Protein 8GU7 (pdb70)

Sequence (132 aa):
GSEGKRLTDQLRWKIMSLKMRIEQLKQTISKLNEEMKEGKRLTDQLRWKIMSLKMRIEQLKQTISKLNEEMKKDEAAALRAELRDLELEEARLVQELEDVDRNNEAAALRAELRDLELEEARLVQELEDVDR

GO terms:
  GO:0006914 autophagy (P, IMP)
  GO:0001933 negative regulation of protein phosphorylation (P, IDA)
  GO:0001934 positive regulation of protein phosphorylation (P, IDA)
  GO:0005930 axoneme (C, IDA)
  GO:0042149 cellular response to glucose starvation (P, IDA)
  GO:0035032 phosphatidylinositol 3-kinase complex, class III (C, IDA)
  GO:0034045 phagophore assembly site membrane (C, EXP)
  GO:0005737 cytoplasm (C, EXP)
  GO:0005789 endoplasmic reticulum membrane (C, EXP)
  GO:0005515 protein binding (F, IPI)
  GO:0044233 mitochondria-associated endoplasmic reticulum membrane contact site (C, IDA)
  GO:0045335 phagocytic vesicle (C, IDA)
  GO:0045087 innate immune response (P, IMP)
  GO:0051607 defense response to virus (P, IMP)
  GO:0090207 regulation of triglyceride metabolic process (P, IMP)

B-factor: mean 67.0, std 26.9, range [33.89, 172.69]

Structure (mmCIF, N/CA/C/O backbone):
data_8GU7
#
_entry.id   8GU7
#
_cell.length_a   72.500
_cell.length_b   72.500
_cell.length_c   68.630
_cell.angle_alpha   90.000
_cell.angle_beta   90.000
_cell.angle_gamma   90.000
#
_symmetry.space_group_name_H-M   'P 43 21 2'
#
loop_
_entity.id
_entity.type
_entity.pdbx_description
1 polymer 'Beclin 1-associated autophagy-related key regulator'
2 polymer Beclin-2
3 water water
#
loop_
_atom_site.group_PDB
_atom_site.id
_atom_site.type_symbol
_atom_site.label_atom_id
_atom_site.label_alt_id
_atom_site.label_comp_id
_atom_site.label_asym_id
_atom_site.label_entity_id
_atom_site.label_seq_id
_atom_site.pdbx_PDB_ins_code
_atom_site.Cartn_x
_atom_site.Cartn_y
_atom_site.Cartn_z
_atom_site.occupancy
_atom_site.B_iso_or_equiv
_atom_site.auth_seq_id
_atom_site.auth_comp_id
_atom_site.auth_asym_id
_atom_site.auth_atom_id
_atom_site.pdbx_PDB_model_num
ATOM 1 N N . GLY A 1 5 ? 62.972 36.478 -5.151 1.00 72.22 3 GLY A N 1
ATOM 2 C CA . GLY A 1 5 ? 62.912 34.987 -4.989 1.00 70.82 3 GLY A CA 1
ATOM 3 C C . GLY A 1 5 ? 61.499 34.389 -4.830 1.00 73.88 3 GLY A C 1
ATOM 4 O O . GLY A 1 5 ? 60.645 34.545 -5.699 1.00 80.70 3 GLY A O 1
ATOM 5 N N . SER A 1 6 ? 61.270 33.702 -3.727 1.00 65.53 4 SER A N 1
ATOM 6 C CA . SER A 1 6 ? 60.012 32.995 -3.446 1.00 75.43 4 SER A CA 1
ATOM 7 C C . SER A 1 6 ? 58.854 33.897 -3.012 1.00 81.36 4 SER A C 1
ATOM 8 O O . SER A 1 6 ? 59.060 35.069 -2.579 1.00 71.02 4 SER A O 1
ATOM 11 N N . GLU A 1 7 ? 57.653 33.297 -3.080 1.00 72.94 5 GLU A N 1
ATOM 12 C CA . GLU A 1 7 ? 56.385 33.951 -2.692 1.00 83.33 5 GLU A CA 1
ATOM 13 C C . GLU A 1 7 ? 56.450 34.640 -1.304 1.00 73.12 5 GLU A C 1
ATOM 14 O O . GLU A 1 7 ? 56.046 35.789 -1.163 1.00 64.14 5 GLU A O 1
ATOM 20 N N . GLY A 1 8 ? 57.006 33.933 -0.324 1.00 69.66 6 GLY A N 1
ATOM 21 C CA . GLY A 1 8 ? 57.072 34.396 1.052 1.00 62.64 6 GLY A CA 1
ATOM 22 C C . GLY A 1 8 ? 58.057 35.519 1.296 1.00 64.33 6 GLY A C 1
ATOM 23 O O . GLY A 1 8 ? 57.782 36.466 2.043 1.00 54.16 6 GLY A O 1
ATOM 24 N N . LYS A 1 9 ? 59.217 35.402 0.670 1.00 64.17 7 LYS A N 1
ATOM 25 C CA . LYS A 1 9 ? 60.212 36.441 0.702 1.00 62.34 7 LYS A CA 1
ATOM 26 C C . LYS A 1 9 ? 59.763 37.700 -0.047 1.00 52.90 7 LYS A C 1
ATOM 27 O O . LYS A 1 9 ? 60.003 38.811 0.403 1.00 63.45 7 LYS A O 1
ATOM 33 N N . ARG A 1 10 ? 59.118 37.530 -1.169 1.00 59.05 8 ARG A N 1
ATOM 34 C CA . ARG A 1 10 ? 58.540 38.669 -1.876 1.00 66.89 8 ARG A CA 1
ATOM 35 C C . ARG A 1 10 ? 57.515 39.402 -0.989 1.00 58.31 8 ARG A C 1
ATOM 36 O O . ARG A 1 10 ? 57.447 40.603 -1.052 1.00 60.97 8 ARG A O 1
ATOM 44 N N . LEU A 1 11 ? 56.792 38.696 -0.132 1.00 60.93 9 LEU A N 1
ATOM 45 C CA . LEU A 1 11 ? 55.823 39.319 0.756 1.00 69.18 9 LEU A CA 1
ATOM 46 C C . LEU A 1 11 ? 56.564 40.113 1.827 1.00 73.45 9 LEU A C 1
ATOM 47 O O . LEU A 1 11 ? 56.292 41.293 2.005 1.00 63.77 9 LEU A O 1
ATOM 52 N N . THR A 1 12 ? 57.543 39.489 2.472 1.00 64.77 10 THR A N 1
ATOM 53 C CA . THR A 1 12 ? 58.321 40.139 3.511 1.00 63.28 10 THR A CA 1
ATOM 54 C C . THR A 1 12 ? 59.005 41.373 3.037 1.00 56.96 10 THR A C 1
ATOM 55 O O . THR A 1 12 ? 58.964 42.387 3.740 1.00 58.72 10 THR A O 1
ATOM 59 N N . ASP A 1 13 ? 59.650 41.253 1.881 1.00 46.97 11 ASP A N 1
ATOM 60 C CA . ASP A 1 13 ? 60.267 42.403 1.235 1.00 57.60 11 ASP A CA 1
ATOM 61 C C . ASP A 1 13 ? 59.321 43.559 0.941 1.00 50.57 11 ASP A C 1
ATOM 62 O O . ASP A 1 13 ? 59.651 44.705 1.179 1.00 64.49 11 ASP A O 1
ATOM 67 N N . GLN A 1 14 ? 58.157 43.252 0.431 1.00 52.94 12 GLN A N 1
ATOM 68 C CA . GLN A 1 14 ? 57.181 44.278 0.134 1.00 63.67 12 GLN A CA 1
ATOM 69 C C . GLN A 1 14 ? 56.744 44.980 1.423 1.00 55.55 12 GLN A C 1
ATOM 70 O O . GLN A 1 14 ? 56.621 46.191 1.464 1.00 48.07 12 GLN A O 1
ATOM 76 N N . LEU A 1 15 ? 56.550 44.219 2.473 1.00 49.15 13 LEU A N 1
ATOM 77 C CA . LEU A 1 15 ? 56.240 44.840 3.733 1.00 50.97 13 LEU A CA 1
ATOM 78 C C . LEU A 1 15 ? 57.393 45.727 4.287 1.00 52.71 13 LEU A C 1
ATOM 79 O O . LEU A 1 15 ? 57.168 46.837 4.797 1.00 48.80 13 LEU A O 1
ATOM 84 N N . ARG A 1 16 ? 58.621 45.245 4.136 1.00 44.07 14 ARG A N 1
ATOM 85 C CA . ARG A 1 16 ? 59.760 46.016 4.559 1.00 43.48 14 ARG A CA 1
ATOM 86 C C . ARG A 1 16 ? 59.894 47.317 3.760 1.00 47.33 14 ARG A C 1
ATOM 87 O O . ARG A 1 16 ? 60.309 48.386 4.284 1.00 48.64 14 ARG A O 1
ATOM 95 N N . TRP A 1 17 ? 59.521 47.246 2.497 1.00 47.60 15 TRP A N 1
ATOM 96 C CA . TRP A 1 17 ? 59.546 48.422 1.621 1.00 45.63 15 TRP A CA 1
ATOM 97 C C . TRP A 1 17 ? 58.525 49.443 1.968 1.00 42.66 15 TRP A C 1
ATOM 98 O O . TRP A 1 17 ? 58.863 50.634 1.935 1.00 40.33 15 TRP A O 1
ATOM 109 N N . LYS A 1 18 ? 57.304 48.995 2.306 1.00 44.72 16 LYS A N 1
ATOM 110 C CA . LYS A 1 18 ? 56.266 49.908 2.674 1.00 44.33 16 LYS A CA 1
ATOM 111 C C . LYS A 1 18 ? 56.689 50.617 3.941 1.00 45.90 16 LYS A C 1
ATOM 112 O O . LYS A 1 18 ? 56.511 51.820 4.073 1.00 46.47 16 LYS A O 1
ATOM 118 N N . ILE A 1 19 ? 57.278 49.867 4.865 1.00 47.43 17 ILE A N 1
ATOM 119 C CA . ILE A 1 19 ? 57.748 50.439 6.125 1.00 47.14 17 ILE A CA 1
ATOM 120 C C . ILE A 1 19 ? 58.793 51.541 5.917 1.00 45.99 17 ILE A C 1
ATOM 121 O O . ILE A 1 19 ? 58.650 52.674 6.453 1.00 48.35 17 ILE A O 1
ATOM 126 N N . MET A 1 20 ? 59.834 51.226 5.145 1.00 47.57 18 MET A N 1
ATOM 127 C CA . MET A 1 20 ? 60.851 52.238 4.794 1.00 45.54 18 MET A CA 1
ATOM 128 C C . MET A 1 20 ? 60.271 53.491 4.130 1.00 41.17 18 MET A C 1
ATOM 129 O O . MET A 1 20 ? 60.559 54.623 4.542 1.00 44.22 18 MET A O 1
ATOM 134 N N . SER A 1 21 ? 59.411 53.297 3.166 1.00 42.35 19 SER A N 1
ATOM 135 C CA . SER A 1 21 ? 58.678 54.451 2.465 1.00 44.01 19 SER A CA 1
ATOM 136 C C . SER A 1 21 ? 57.836 55.274 3.447 1.00 46.33 19 SER A C 1
ATOM 137 O O . SER A 1 21 ? 57.818 56.504 3.410 1.00 44.95 19 SER A O 1
ATOM 140 N N . LEU A 1 22 ? 57.184 54.598 4.367 1.00 39.25 20 LEU A N 1
ATOM 141 C CA . LEU A 1 22 ? 56.409 55.282 5.387 1.00 42.60 20 LEU A CA 1
ATOM 142 C C . LEU A 1 22 ? 57.258 56.137 6.325 1.00 41.09 20 LEU A C 1
ATOM 143 O O . LEU A 1 22 ? 56.895 57.270 6.653 1.00 42.51 20 LEU A O 1
ATOM 148 N N . LYS A 1 23 ? 58.384 55.618 6.761 1.00 43.61 21 LYS A N 1
ATOM 149 C CA . LYS A 1 23 ? 59.268 56.448 7.608 1.00 46.05 21 LYS A CA 1
ATOM 150 C C . LYS A 1 23 ? 59.826 57.615 6.890 1.00 41.94 21 LYS A C 1
ATOM 151 O O . LYS A 1 23 ? 59.927 58.675 7.473 1.00 53.60 21 LYS A O 1
ATOM 157 N N . MET A 1 24 ? 60.143 57.462 5.621 1.00 47.21 22 MET A N 1
ATOM 158 C CA . MET A 1 24 ? 60.594 58.617 4.833 1.00 47.69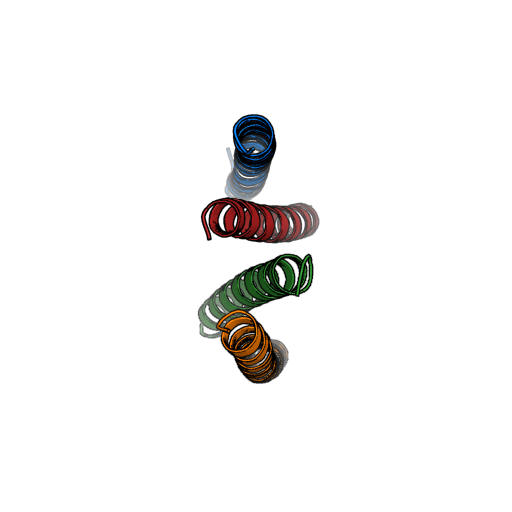 22 MET A CA 1
ATOM 159 C C . MET A 1 24 ? 59.506 59.692 4.781 1.00 40.78 22 MET A C 1
ATOM 160 O O . MET A 1 24 ? 59.773 60.847 5.050 1.00 44.89 22 MET A O 1
ATOM 165 N N . ARG A 1 25 ? 58.285 59.287 4.500 1.00 37.50 23 ARG A N 1
ATOM 166 C CA . ARG A 1 25 ? 57.201 60.247 4.420 1.00 43.27 23 ARG A CA 1
ATOM 167 C C . ARG A 1 25 ? 56.950 60.888 5.768 1.00 39.37 23 ARG A C 1
ATOM 168 O O . ARG A 1 25 ? 56.706 62.058 5.825 1.00 38.88 23 ARG A O 1
ATOM 176 N N . ILE A 1 26 ? 57.016 60.103 6.843 1.00 38.57 24 ILE A N 1
ATOM 177 C CA . ILE A 1 26 ? 56.769 60.599 8.172 1.00 40.04 24 ILE A CA 1
ATOM 178 C C . ILE A 1 26 ? 57.805 61.664 8.498 1.00 42.60 24 ILE A C 1
ATOM 179 O O . ILE A 1 26 ? 57.456 62.732 9.004 1.00 46.97 24 ILE A O 1
ATOM 184 N N . GLU A 1 27 ? 59.076 61.363 8.216 1.00 40.78 25 GLU A N 1
ATOM 185 C CA . GLU A 1 27 ? 60.144 62.350 8.399 1.00 48.74 25 GLU A CA 1
ATOM 186 C C . GLU A 1 27 ? 59.917 63.627 7.583 1.00 50.27 25 GLU A C 1
ATOM 187 O O . GLU A 1 27 ? 60.053 64.749 8.119 1.00 50.87 25 GLU A O 1
ATOM 193 N N . GLN A 1 28 ? 59.506 63.470 6.335 1.00 44.78 26 GLN A N 1
ATOM 194 C CA . GLN A 1 28 ? 59.165 64.683 5.508 1.00 57.11 26 GLN A CA 1
ATOM 195 C C . GLN A 1 28 ? 58.046 65.518 6.119 1.00 48.06 26 GLN A C 1
ATOM 196 O O . GLN A 1 28 ? 58.123 66.742 6.228 1.00 44.34 26 GLN A O 1
ATOM 202 N N . LEU A 1 29 ? 57.033 64.836 6.624 1.00 44.58 27 LEU A N 1
ATOM 203 C CA . LEU A 1 29 ? 55.890 65.570 7.229 1.00 44.62 27 LEU A CA 1
ATOM 204 C C . LEU A 1 29 ? 56.292 66.379 8.410 1.00 43.63 27 LEU A C 1
ATOM 205 O O . LEU A 1 29 ? 55.928 67.570 8.466 1.00 45.73 27 LEU A O 1
ATOM 210 N N . LYS A 1 30 ? 57.113 65.774 9.283 1.00 41.78 28 LYS A N 1
ATOM 211 C CA . LYS A 1 30 ? 57.640 66.502 10.453 1.00 48.17 28 LYS A CA 1
ATOM 212 C C . LYS A 1 30 ? 58.384 67.772 10.103 1.00 54.55 28 LYS A C 1
ATOM 213 O O . LYS A 1 30 ? 58.092 68.848 10.666 1.00 55.12 28 LYS A O 1
ATOM 219 N N . GLN A 1 31 ? 59.289 67.656 9.146 1.00 47.96 29 GLN A N 1
ATOM 220 C CA . GLN A 1 31 ? 60.029 68.798 8.676 1.00 49.17 29 GLN A CA 1
ATOM 221 C C . GLN A 1 31 ? 59.123 69.807 8.082 1.00 46.98 29 GLN A C 1
ATOM 222 O O . GLN A 1 31 ? 59.302 70.975 8.334 1.00 49.78 29 GLN A O 1
ATOM 228 N N . THR A 1 32 ? 58.132 69.374 7.314 1.00 45.87 30 THR A N 1
ATOM 229 C CA . THR A 1 32 ? 57.242 70.324 6.687 1.00 39.55 30 THR A CA 1
ATOM 230 C C . THR A 1 32 ? 56.396 71.028 7.725 1.00 45.84 30 THR A C 1
ATOM 231 O O . THR A 1 32 ? 56.174 72.221 7.636 1.00 52.00 30 THR A O 1
ATOM 235 N N . ILE A 1 33 ? 55.928 70.298 8.728 1.00 51.01 31 ILE A N 1
ATOM 236 C CA . ILE A 1 33 ? 55.249 70.914 9.861 1.00 59.22 31 ILE A CA 1
ATOM 237 C C . ILE A 1 33 ? 56.126 71.934 10.643 1.00 62.06 31 ILE A C 1
ATOM 238 O O . ILE A 1 33 ? 55.622 73.023 10.960 1.00 59.41 31 ILE A O 1
ATOM 243 N N . SER A 1 34 ? 57.390 71.617 10.916 1.00 53.33 32 SER A N 1
ATOM 244 C CA . SER A 1 34 ? 58.290 72.615 11.548 1.00 67.93 32 SER A CA 1
ATOM 245 C C . SER A 1 34 ? 58.478 73.891 10.724 1.00 57.64 32 SER A C 1
ATOM 246 O O . SER A 1 34 ? 58.423 74.981 11.257 1.00 66.61 32 SER A O 1
ATOM 249 N N . LYS A 1 35 ? 58.710 73.744 9.438 1.00 62.90 33 LYS A N 1
ATOM 250 C CA . LYS A 1 35 ? 58.963 74.918 8.572 1.00 65.56 33 LYS A CA 1
ATOM 251 C C . LYS A 1 35 ? 57.790 75.803 8.557 1.00 70.12 33 LYS A C 1
ATOM 252 O O . LYS A 1 35 ? 57.987 77.019 8.583 1.00 81.60 33 LYS A O 1
ATOM 258 N N . LEU A 1 36 ? 56.583 75.214 8.553 1.00 63.62 34 LEU A N 1
ATOM 259 C CA . LEU A 1 36 ? 55.377 75.989 8.520 1.00 63.76 34 LEU A CA 1
ATOM 260 C C . LEU A 1 36 ? 55.133 76.704 9.836 1.00 62.56 34 LEU A C 1
ATOM 261 O O . LEU A 1 36 ? 54.632 77.833 9.833 1.00 64.95 34 LEU A O 1
ATOM 266 N N . ASN A 1 37 ? 55.460 76.055 10.938 1.00 64.27 35 ASN A N 1
ATOM 267 C CA . ASN A 1 37 ? 55.361 76.696 12.241 1.00 68.89 35 ASN A CA 1
ATOM 268 C C . ASN A 1 37 ? 56.411 77.813 12.445 1.00 81.02 35 ASN A C 1
ATOM 269 O O . ASN A 1 37 ? 56.101 78.829 13.070 1.00 92.35 35 ASN A O 1
ATOM 274 N N . GLU A 1 38 ? 57.61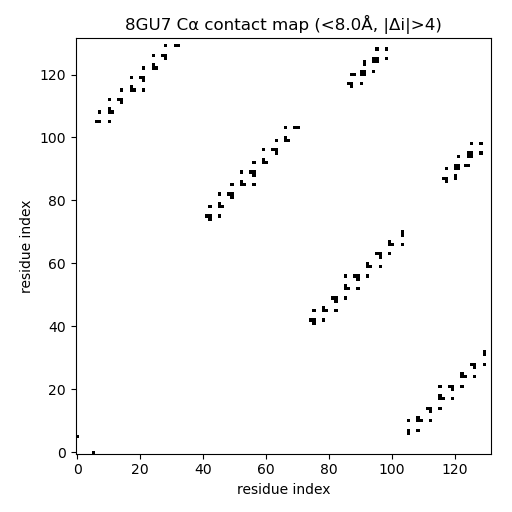9 77.648 11.893 1.00 80.94 36 GLU A N 1
ATOM 275 C CA . GLU A 1 38 ? 58.615 78.733 11.835 1.00 78.75 36 GLU A CA 1
ATOM 276 C C . GLU A 1 38 ? 58.076 79.915 10.995 1.00 75.46 36 GLU A C 1
ATOM 277 O O . GLU A 1 38 ? 58.102 81.055 11.438 1.00 82.66 36 GLU A O 1
ATOM 283 N N . GLU A 1 39 ? 57.558 79.621 9.808 1.00 88.70 37 GLU A N 1
ATOM 284 C CA . GLU A 1 39 ? 56.813 80.601 8.960 1.00 94.83 37 GLU A CA 1
ATOM 285 C C . GLU A 1 39 ? 55.741 81.350 9.719 1.00 94.70 37 GLU A C 1
ATOM 286 O O . GLU A 1 39 ? 55.595 82.540 9.537 1.00 93.33 37 GLU A O 1
ATOM 292 N N . MET A 1 40 ? 54.975 80.636 10.550 1.00 107.88 38 MET A N 1
ATOM 293 C CA . MET A 1 40 ? 53.872 81.237 11.291 1.00 110.90 38 MET A CA 1
ATOM 294 C C . MET A 1 40 ? 54.377 82.380 12.167 1.00 111.39 38 MET A C 1
ATOM 295 O O . MET A 1 40 ? 55.504 82.336 12.673 1.00 97.68 38 MET A O 1
ATOM 300 N N . LYS A 1 41 ? 53.519 83.405 12.299 1.00 141.85 39 LYS A N 1
ATOM 301 C CA . LYS A 1 41 ? 53.733 84.658 13.097 1.00 158.57 39 LYS A CA 1
ATOM 302 C C . LYS A 1 41 ? 55.085 84.810 13.842 1.00 143.16 39 LYS A C 1
ATOM 303 O O . LYS A 1 41 ? 55.346 85.813 14.519 1.00 104.84 39 LYS A O 1
ATOM 309 N N . GLU B 1 7 ? 34.209 28.209 9.818 1.00 144.05 5 GLU B N 1
ATOM 310 C CA . GLU B 1 7 ? 35.584 28.123 10.422 1.00 147.27 5 GLU B CA 1
ATOM 311 C C . GLU B 1 7 ? 36.015 29.509 10.927 1.00 152.32 5 GLU B C 1
ATOM 312 O O . GLU B 1 7 ? 36.373 29.676 12.096 1.00 142.97 5 GLU B O 1
ATOM 318 N N . GLY B 1 8 ? 35.958 30.489 10.017 1.00 154.55 6 GLY B N 1
ATOM 319 C CA . GLY B 1 8 ? 36.370 31.873 10.250 1.00 135.30 6 GLY B CA 1
ATOM 320 C C . GLY B 1 8 ? 35.247 32.863 10.518 1.00 122.94 6 GLY B C 1
ATOM 321 O O . GLY B 1 8 ? 35.415 34.048 10.236 1.00 100.01 6 GLY B O 1
ATOM 322 N N . LYS B 1 9 ? 34.110 32.356 11.023 1.00 107.09 7 LYS B N 1
ATOM 323 C CA . LYS B 1 9 ? 33.000 33.172 11.523 1.00 97.17 7 LYS B CA 1
ATOM 324 C C . LYS B 1 9 ? 33.438 34.014 12.700 1.00 79.99 7 LYS B C 1
ATOM 325 O O . LYS B 1 9 ? 33.062 35.169 12.805 1.00 79.83 7 LYS B O 1
ATOM 331 N N . ARG B 1 10 ? 34.195 33.399 13.596 1.00 82.70 8 ARG B N 1
ATOM 332 C CA . ARG B 1 10 ? 34.735 34.055 14.791 1.00 86.14 8 ARG B CA 1
ATOM 333 C C . ARG B 1 10 ? 35.416 35.354 14.471 1.00 87.74 8 ARG B C 1
ATOM 334 O O . ARG B 1 10 ? 35.205 36.389 15.134 1.00 70.04 8 ARG B O 1
ATOM 342 N N . LEU B 1 11 ? 36.267 35.264 13.458 1.00 85.45 9 LEU B N 1
ATOM 343 C CA . LEU B 1 11 ? 37.093 36.364 13.059 1.00 79.81 9 LEU B CA 1
ATOM 344 C C . LEU B 1 11 ? 36.182 37.450 12.466 1.00 71.66 9 LEU B C 1
ATOM 345 O O . LEU B 1 11 ? 36.219 38.614 12.896 1.00 63.00 9 LEU B O 1
ATOM 350 N N . THR B 1 12 ? 35.323 37.066 11.525 1.00 62.49 10 THR B N 1
ATOM 351 C CA . THR B 1 12 ? 34.514 38.066 10.837 1.00 62.53 10 THR B CA 1
ATOM 352 C C . THR B 1 12 ? 33.561 38.792 11.791 1.00 58.24 10 THR B C 1
ATOM 353 O O . THR B 1 12 ? 33.378 39.991 11.693 1.00 54.48 10 THR B O 1
ATOM 357 N N . ASP B 1 13 ? 32.967 38.055 12.711 1.00 50.08 11 ASP B N 1
ATOM 358 C CA . ASP B 1 13 ? 32.050 38.645 13.693 1.00 52.03 11 ASP B CA 1
ATOM 359 C C . ASP B 1 13 ? 32.735 39.669 14.576 1.00 51.35 11 ASP B C 1
ATOM 360 O O . ASP B 1 13 ? 32.210 40.767 14.824 1.00 45.98 11 ASP B O 1
ATOM 365 N N . GLN B 1 14 ? 33.936 39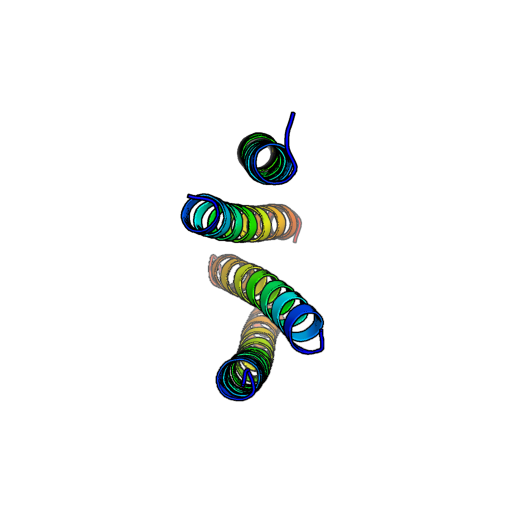.325 15.028 1.00 50.96 12 GLN B N 1
ATOM 366 C CA . GLN B 1 14 ? 34.705 40.215 15.828 1.00 54.68 12 GLN B CA 1
ATOM 367 C C . GLN B 1 14 ? 35.030 41.483 15.046 1.00 48.19 12 GLN B C 1
ATOM 368 O O . GLN B 1 14 ? 34.952 42.554 15.591 1.00 49.58 12 GLN B O 1
ATOM 374 N N . LEU B 1 15 ? 35.388 41.352 13.791 1.00 43.63 13 LEU B N 1
ATOM 375 C CA . LEU B 1 15 ? 35.658 42.483 12.977 1.00 44.23 13 LEU B CA 1
ATOM 376 C C . LEU B 1 15 ? 34.401 43.340 12.828 1.00 49.42 13 LEU B C 1
ATOM 377 O O . LEU B 1 15 ? 34.520 44.565 12.883 1.00 57.26 13 LEU B O 1
ATOM 382 N N . ARG B 1 16 ? 33.233 42.741 12.661 1.00 44.46 14 ARG B N 1
ATOM 383 C CA . ARG B 1 16 ? 31.968 43.498 12.517 1.00 47.13 14 ARG B CA 1
ATOM 384 C C . ARG B 1 16 ? 31.703 44.296 13.795 1.00 47.46 14 ARG B C 1
ATOM 385 O O . ARG B 1 16 ? 31.222 45.426 13.675 1.00 43.90 14 ARG B O 1
ATOM 393 N N . TRP B 1 17 ? 32.015 43.734 14.956 1.00 42.55 15 TRP B N 1
ATOM 394 C CA . TRP B 1 17 ? 31.875 44.390 16.244 1.00 44.76 15 TRP B CA 1
ATOM 395 C C . TRP B 1 17 ? 32.831 45.569 16.363 1.00 47.09 15 TRP B C 1
ATOM 396 O O . TRP B 1 17 ? 32.395 46.665 16.768 1.00 43.98 15 TRP B O 1
ATOM 407 N N . LYS B 1 18 ? 34.114 45.348 16.043 1.00 44.00 16 LYS B N 1
ATOM 408 C CA . LYS B 1 18 ? 35.087 46.433 16.160 1.00 48.45 16 LYS B CA 1
ATOM 409 C C . LYS B 1 18 ? 34.720 47.585 15.201 1.00 49.43 16 LYS B C 1
ATOM 410 O O . LYS B 1 18 ? 34.786 48.713 15.546 1.00 42.93 16 LYS B O 1
ATOM 416 N N . ILE B 1 19 ? 34.244 47.247 14.007 1.00 50.36 17 ILE B N 1
ATOM 417 C CA . ILE B 1 19 ? 33.876 48.233 13.030 1.00 45.25 17 ILE B CA 1
ATOM 418 C C . ILE B 1 19 ? 32.728 49.095 13.528 1.00 51.82 17 ILE B C 1
ATOM 419 O O . ILE B 1 19 ? 32.788 50.340 13.444 1.00 50.12 17 ILE B O 1
ATOM 424 N N . MET B 1 20 ? 31.677 48.444 14.002 1.00 60.27 18 MET B N 1
ATOM 425 C CA . MET B 1 20 ? 30.484 49.145 14.481 1.00 55.41 18 MET B CA 1
ATOM 426 C C . MET B 1 20 ? 30.773 50.059 15.640 1.00 45.87 18 MET B C 1
ATOM 427 O O . MET B 1 20 ? 30.404 51.240 15.624 1.00 50.45 18 MET B O 1
ATOM 432 N N . SER B 1 21 ? 31.563 49.559 16.538 1.00 50.67 19 SER B N 1
ATOM 433 C CA . SER B 1 21 ? 32.061 50.350 17.628 1.00 51.81 19 SER B CA 1
ATOM 434 C C . SER B 1 21 ? 32.831 51.581 17.193 1.00 56.32 19 SER B C 1
ATOM 435 O O . SER B 1 21 ? 32.657 52.700 17.730 1.00 56.53 19 SER B O 1
ATOM 438 N N . LEU B 1 22 ? 33.693 51.376 16.226 1.00 52.70 20 LEU B N 1
ATOM 439 C CA . LEU B 1 22 ? 34.535 52.455 15.724 1.00 45.92 20 LEU B CA 1
ATOM 440 C C . LEU B 1 22 ? 33.705 53.572 15.001 1.00 42.22 20 LEU B C 1
ATOM 441 O O . LEU B 1 22 ? 33.983 54.764 15.174 1.00 40.14 20 LEU B O 1
ATOM 446 N N . LYS B 1 23 ? 32.676 53.198 14.266 1.00 3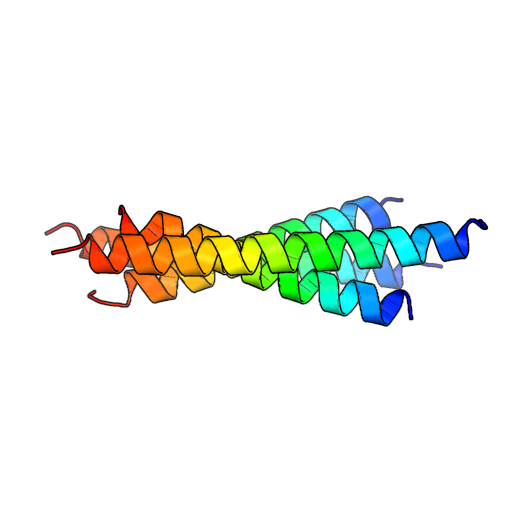8.93 21 LYS B N 1
ATOM 447 C CA . LYS B 1 23 ? 31.802 54.193 13.658 1.00 47.15 21 LYS B CA 1
ATOM 448 C C . LYS B 1 23 ? 31.103 55.077 14.650 1.00 46.83 21 LYS B C 1
ATOM 449 O O . LYS B 1 23 ? 30.937 56.286 14.443 1.00 54.59 21 LYS B O 1
ATOM 455 N N . MET B 1 24 ? 30.706 54.481 15.733 1.00 52.57 22 MET B N 1
ATOM 456 C CA . MET B 1 24 ? 30.007 55.212 16.767 1.00 57.99 22 MET B CA 1
ATOM 457 C C . MET B 1 24 ? 30.990 56.217 17.335 1.00 45.32 22 MET B C 1
ATOM 458 O O . MET B 1 24 ? 30.690 57.410 17.475 1.00 55.13 22 MET B O 1
ATOM 463 N N . ARG B 1 25 ? 32.191 55.754 17.656 1.00 42.03 23 ARG B N 1
ATOM 464 C CA . ARG B 1 25 ? 33.235 56.628 18.244 1.00 50.39 23 ARG B CA 1
ATOM 465 C C . ARG B 1 25 ? 33.593 57.751 17.278 1.00 46.82 23 ARG B C 1
ATOM 466 O O . ARG B 1 25 ? 33.798 58.879 17.729 1.00 48.03 23 ARG B O 1
ATOM 474 N N . ILE B 1 26 ? 33.676 57.427 15.997 1.00 48.47 24 ILE B N 1
ATOM 475 C CA . ILE B 1 26 ? 34.054 58.419 15.018 1.00 43.50 24 ILE B CA 1
ATOM 476 C C . ILE B 1 26 ? 33.011 59.508 14.978 1.00 40.87 24 ILE B C 1
ATOM 477 O O . ILE B 1 26 ? 33.337 60.673 14.867 1.00 50.89 24 ILE B O 1
ATOM 482 N N . GLU B 1 27 ? 31.746 59.116 15.019 1.00 43.88 25 GLU B N 1
ATOM 483 C CA . GLU B 1 27 ? 30.661 60.084 15.035 1.00 39.59 25 GLU B CA 1
ATOM 484 C C . GLU B 1 27 ? 30.738 60.939 16.282 1.00 40.36 25 GLU B C 1
ATOM 485 O O . GLU B 1 27 ? 30.675 62.165 16.136 1.00 39.68 25 GLU B O 1
ATOM 491 N N . GLN B 1 28 ? 30.977 60.364 17.455 1.00 40.94 26 GLN B N 1
ATOM 492 C CA . GLN B 1 28 ? 31.118 61.239 18.648 1.00 45.10 26 GLN B CA 1
ATOM 493 C C . GLN B 1 28 ? 32.268 62.219 18.533 1.00 41.77 26 GLN B C 1
ATOM 494 O O . GLN B 1 28 ? 32.110 63.400 18.889 1.00 40.47 26 GLN B O 1
ATOM 500 N N . LEU B 1 29 ? 33.414 61.769 18.023 1.00 46.18 27 LEU B N 1
ATOM 501 C CA . LEU B 1 29 ? 34.563 62.686 17.814 1.00 44.43 27 LEU B CA 1
ATOM 502 C C . LEU B 1 29 ? 34.201 63.890 16.936 1.00 44.84 27 LEU B C 1
ATOM 503 O O . LEU B 1 29 ? 34.482 65.045 17.303 1.00 52.43 27 LEU B O 1
ATOM 508 N N . LYS B 1 30 ? 33.509 63.628 15.852 1.00 36.42 28 LYS B N 1
ATOM 509 C CA . LYS B 1 30 ? 33.093 64.703 14.971 1.00 45.21 28 LYS B CA 1
ATOM 510 C C . LYS B 1 30 ? 32.241 65.735 15.633 1.00 49.00 28 LYS B C 1
ATOM 511 O O . LYS B 1 30 ? 32.476 66.906 15.475 1.00 47.33 28 LYS B O 1
ATOM 517 N N . GLN B 1 31 ? 31.260 65.264 16.402 1.00 55.87 29 GLN B N 1
ATOM 518 C CA . GLN B 1 31 ? 30.386 66.126 17.148 1.00 46.89 29 GLN B CA 1
ATOM 519 C C . GLN B 1 31 ? 31.137 66.929 18.157 1.00 51.84 29 GLN B C 1
ATOM 520 O O . GLN B 1 31 ? 30.959 68.142 18.263 1.00 62.37 29 GLN B O 1
ATOM 526 N N . THR B 1 32 ? 32.076 66.291 18.811 1.00 49.41 30 THR B N 1
ATOM 527 C CA . THR B 1 32 ? 32.886 67.009 19.755 1.00 52.20 30 THR B CA 1
ATOM 528 C C . THR B 1 32 ? 33.719 68.090 19.089 1.00 52.41 30 THR B C 1
ATOM 529 O O . THR B 1 32 ? 33.854 69.169 19.610 1.00 55.04 30 THR B O 1
ATOM 533 N N . ILE B 1 33 ? 34.332 67.754 17.968 1.00 52.15 31 ILE B N 1
ATOM 534 C CA . ILE B 1 33 ? 35.126 68.728 17.215 1.00 53.61 31 ILE B CA 1
ATOM 535 C C . ILE B 1 33 ? 34.238 69.849 16.633 1.00 52.61 31 ILE B C 1
ATOM 536 O O . ILE B 1 33 ? 34.641 70.993 16.604 1.00 52.41 31 ILE B O 1
ATOM 541 N N . SER B 1 34 ? 33.045 69.554 16.151 1.00 53.51 32 SER B N 1
ATOM 542 C CA . SER B 1 34 ? 32.169 70.622 15.661 1.00 52.27 32 SER B CA 1
ATOM 543 C C . SER B 1 34 ? 31.763 71.633 16.714 1.00 55.68 32 SER B C 1
ATOM 544 O O . SER B 1 34 ? 31.782 72.807 16.431 1.00 62.14 32 SER B O 1
ATOM 547 N N . LYS B 1 35 ? 31.433 71.177 17.914 1.00 60.26 33 LYS B N 1
ATOM 548 C CA . LYS B 1 35 ? 31.099 72.077 18.999 1.00 70.24 33 LYS B CA 1
ATOM 549 C C . LYS B 1 35 ? 32.242 73.013 19.284 1.00 61.05 33 LYS B C 1
ATOM 550 O O . LYS B 1 35 ? 31.983 74.176 19.597 1.00 60.87 33 LYS B O 1
ATOM 556 N N . LEU B 1 36 ? 33.477 72.503 19.238 1.00 56.46 34 LEU B N 1
ATOM 557 C CA . LEU B 1 36 ? 34.641 73.352 19.524 1.00 69.60 34 LEU B CA 1
ATOM 558 C C . LEU B 1 36 ? 34.888 74.371 18.433 1.00 63.74 34 LEU B C 1
ATOM 559 O O . LEU B 1 36 ? 35.284 75.505 18.730 1.00 78.27 34 LEU B O 1
ATOM 564 N N . ASN B 1 37 ? 34.665 73.968 17.189 1.00 72.17 35 ASN B N 1
ATOM 565 C CA . ASN B 1 37 ? 34.688 74.893 16.044 1.00 78.05 35 ASN B CA 1
ATOM 566 C C . ASN B 1 37 ? 33.544 75.941 16.092 1.00 88.33 35 ASN B C 1
ATOM 567 O O . ASN B 1 37 ? 33.743 77.064 15.653 1.00 75.27 35 ASN B O 1
ATOM 572 N N . GLU B 1 38 ? 32.346 75.560 16.571 1.00 84.70 36 GLU B N 1
ATOM 573 C CA . GLU B 1 38 ? 31.247 76.501 16.830 1.00 86.70 36 GLU B CA 1
ATOM 574 C C . GLU B 1 38 ? 31.698 77.541 17.897 1.00 89.63 36 GLU B C 1
ATOM 575 O O . GLU B 1 38 ? 31.563 78.741 17.700 1.00 104.24 36 GLU B O 1
ATOM 581 N N . GLU B 1 39 ? 32.236 77.057 18.990 1.00 96.25 37 GLU B N 1
ATOM 582 C CA . GLU B 1 39 ? 32.922 77.883 20.005 1.00 113.38 37 GLU B CA 1
ATOM 583 C C . GLU B 1 39 ? 33.938 78.865 19.423 1.00 113.67 37 GLU B C 1
ATOM 584 O O . GLU B 1 39 ? 33.969 8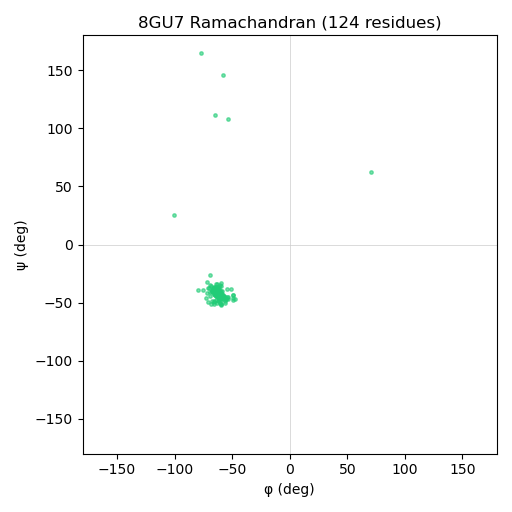0.041 19.802 1.00 132.45 37 GLU B O 1
ATOM 590 N N . MET B 1 40 ? 34.776 78.368 18.517 1.00 111.76 38 MET B N 1
ATOM 591 C CA . MET B 1 40 ? 35.781 79.213 17.859 1.00 109.73 38 MET B CA 1
ATOM 592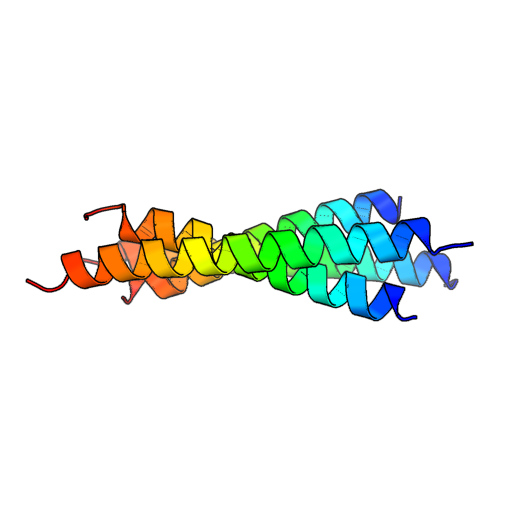 C C . MET B 1 40 ? 35.148 80.457 17.213 1.00 109.23 38 MET B C 1
ATOM 593 O O . MET B 1 40 ? 35.623 81.570 17.436 1.00 113.17 38 MET B O 1
ATOM 598 N N . LYS B 1 41 ? 34.054 80.277 16.478 1.00 101.72 39 LYS B N 1
ATOM 599 C CA . LYS B 1 41 ? 33.306 81.408 15.918 1.00 122.35 39 LYS B CA 1
ATOM 600 C C . LYS B 1 41 ? 32.661 82.317 16.994 1.00 126.02 39 LYS B C 1
ATOM 601 O O . LYS B 1 41 ? 31.703 81.908 17.657 1.00 124.34 39 LYS B O 1
ATOM 607 N N . LYS B 1 42 ? 33.167 83.551 17.126 1.00 136.75 40 LYS B N 1
ATOM 608 C CA . LYS B 1 42 ? 32.659 84.531 18.114 1.00 131.22 40 LYS B CA 1
ATOM 609 C C . LYS B 1 42 ? 32.456 85.955 17.565 1.00 113.30 40 LYS B C 1
ATOM 610 O O . LYS B 1 42 ? 33.171 86.385 16.687 1.00 114.53 40 LYS B O 1
ATOM 616 N N . ASP C 2 5 ? 38.390 37.214 2.253 1.00 77.66 5 ASP C N 1
ATOM 617 C CA . ASP C 2 5 ? 37.145 37.260 1.453 1.00 94.15 5 ASP C CA 1
ATOM 618 C C . ASP C 2 5 ? 36.174 38.428 1.851 1.00 100.66 5 ASP C C 1
ATOM 619 O O . ASP C 2 5 ? 36.394 39.595 1.447 1.00 81.95 5 ASP C O 1
ATOM 624 N N . GLU C 2 6 ? 35.111 38.129 2.613 1.00 92.38 6 GLU C N 1
ATOM 625 C CA . GLU C 2 6 ? 34.437 39.161 3.393 1.00 93.24 6 GLU C CA 1
ATOM 626 C C . GLU C 2 6 ? 35.464 39.637 4.438 1.00 67.97 6 GLU C C 1
ATOM 627 O O . GLU C 2 6 ? 35.582 40.829 4.643 1.00 58.40 6 GLU C O 1
ATOM 633 N N . ALA C 2 7 ? 36.214 38.709 5.047 1.00 59.16 7 ALA C N 1
ATOM 634 C CA . ALA C 2 7 ? 37.282 39.038 5.984 1.00 56.48 7 ALA C CA 1
ATOM 635 C C . ALA C 2 7 ? 38.286 40.074 5.429 1.00 63.14 7 ALA C C 1
ATOM 636 O O . ALA C 2 7 ? 38.754 40.949 6.141 1.00 63.92 7 ALA C O 1
ATOM 638 N N . ALA C 2 8 ? 38.617 39.986 4.157 1.00 62.00 8 ALA C N 1
ATOM 639 C CA . ALA C 2 8 ? 39.559 40.949 3.575 1.00 65.03 8 ALA C CA 1
ATOM 640 C C . ALA C 2 8 ? 38.890 42.276 3.519 1.00 58.83 8 ALA C C 1
ATOM 641 O O . ALA C 2 8 ? 39.525 43.284 3.871 1.00 63.97 8 ALA C O 1
ATOM 643 N N . ALA C 2 9 ? 37.623 42.280 3.083 1.00 48.64 9 ALA C N 1
ATOM 644 C CA . ALA C 2 9 ? 36.900 43.538 2.982 1.00 57.03 9 ALA C CA 1
ATOM 645 C C . ALA C 2 9 ? 36.746 44.213 4.364 1.00 56.32 9 ALA C C 1
ATOM 646 O O . ALA C 2 9 ? 37.003 45.404 4.515 1.00 56.99 9 ALA C O 1
ATOM 648 N N . LEU C 2 10 ? 36.422 43.397 5.346 1.00 59.12 10 LEU C N 1
ATOM 649 C CA . LEU C 2 10 ? 36.261 43.858 6.703 1.00 53.35 10 LEU C CA 1
ATOM 650 C C . LEU C 2 10 ? 37.522 44.335 7.337 1.00 49.84 10 LEU C C 1
ATOM 651 O O . LEU C 2 10 ? 37.498 45.381 8.068 1.00 48.74 10 LEU C O 1
ATOM 656 N N . ARG C 2 11 ? 38.647 43.676 7.074 1.00 47.75 11 ARG C N 1
ATOM 657 C CA . ARG C 2 11 ? 39.958 44.140 7.602 1.00 45.38 11 ARG C CA 1
ATOM 658 C C . ARG C 2 11 ? 40.325 45.483 6.967 1.00 51.43 11 ARG C C 1
ATOM 659 O O . ARG C 2 11 ? 40.868 46.334 7.680 1.00 52.04 11 ARG C O 1
ATOM 667 N N . ALA C 2 12 ? 40.059 45.650 5.678 1.00 44.74 12 ALA C N 1
ATOM 668 C CA . ALA C 2 12 ? 40.307 46.890 4.988 1.00 55.75 12 ALA C CA 1
ATOM 669 C C . ALA C 2 12 ? 39.492 48.010 5.645 1.00 53.05 12 ALA C C 1
ATOM 670 O O . ALA C 2 12 ? 40.030 49.046 5.909 1.00 57.35 12 ALA C O 1
ATOM 672 N N . GLU C 2 13 ? 38.197 47.791 5.832 1.00 45.96 13 GLU C N 1
ATOM 673 C CA . GLU C 2 13 ? 37.321 48.812 6.368 1.00 48.77 13 GLU C CA 1
ATOM 674 C C . GLU C 2 13 ? 37.782 49.193 7.793 1.00 48.57 13 GLU C C 1
ATOM 675 O O . GLU C 2 13 ? 37.828 50.325 8.100 1.00 44.21 13 GLU C O 1
ATOM 681 N N . LEU C 2 14 ? 38.115 48.226 8.610 1.00 40.88 14 LEU C N 1
ATOM 682 C CA . LEU C 2 14 ? 38.611 48.484 9.904 1.00 49.37 14 LEU C CA 1
ATOM 683 C C . LEU C 2 14 ? 39.810 49.367 9.887 1.00 51.63 14 LEU C C 1
ATOM 684 O O . LEU C 2 14 ? 39.887 50.371 10.668 1.00 54.84 14 LEU C O 1
ATOM 689 N N . ARG C 2 15 ? 40.751 49.041 9.007 1.00 51.71 15 ARG C N 1
ATOM 690 C CA . ARG C 2 15 ? 41.928 49.877 8.868 1.00 52.83 15 ARG C CA 1
ATOM 691 C C . ARG C 2 15 ? 41.545 51.334 8.524 1.00 43.86 15 ARG C C 1
ATOM 692 O O . ARG C 2 15 ? 42.052 52.264 9.114 1.00 46.34 15 ARG C O 1
ATOM 700 N N . ASP C 2 16 ? 40.635 51.527 7.595 1.00 40.29 16 ASP C N 1
ATOM 701 C CA . ASP C 2 16 ? 40.289 52.855 7.179 1.00 41.48 16 ASP C CA 1
ATOM 702 C C . ASP C 2 16 ? 39.667 53.674 8.321 1.00 43.15 16 ASP C C 1
ATOM 703 O O . ASP C 2 16 ? 40.012 54.871 8.534 1.00 41.48 16 ASP C O 1
ATOM 708 N N . LEU C 2 17 ? 38.826 53.020 9.085 1.00 41.79 17 LEU C N 1
ATOM 709 C CA . LEU C 2 17 ? 38.200 53.645 10.247 1.00 46.24 17 LEU C CA 1
ATOM 710 C C . LEU C 2 17 ? 39.231 53.923 11.349 1.00 41.97 17 LEU C C 1
ATOM 711 O O . LEU C 2 17 ? 39.164 54.944 11.974 1.00 47.53 17 LEU C O 1
ATOM 716 N N . GLU C 2 18 ? 40.204 53.058 11.519 1.00 37.60 18 GLU C N 1
ATOM 717 C CA . GLU C 2 18 ? 41.288 53.345 12.488 1.00 45.05 18 GLU C CA 1
ATOM 718 C C . GLU C 2 18 ? 42.089 54.564 12.106 1.00 43.97 18 GLU C C 1
ATOM 719 O O . GLU C 2 18 ? 42.425 55.411 12.929 1.00 48.56 18 GLU C O 1
ATOM 725 N N . LEU C 2 19 ? 42.441 54.645 10.851 1.00 53.61 19 LEU C N 1
ATOM 726 C CA . LEU C 2 19 ? 43.167 55.823 10.355 1.00 55.78 19 LEU C CA 1
ATOM 727 C C . LEU C 2 19 ? 42.291 57.068 10.587 1.00 49.86 19 LEU C C 1
ATOM 728 O O . LEU C 2 19 ? 42.773 58.069 11.027 1.00 45.69 19 LEU C O 1
ATOM 733 N N . GLU C 2 20 ? 40.996 56.971 10.283 1.00 47.73 20 GLU C N 1
ATOM 734 C CA . GLU C 2 20 ? 40.066 58.100 10.443 1.00 43.78 20 GLU C CA 1
ATOM 735 C C . GLU C 2 20 ? 39.927 58.491 11.907 1.00 53.25 20 GLU C C 1
ATOM 736 O O . GLU C 2 20 ? 39.915 59.688 12.204 1.00 44.05 20 GLU C O 1
ATOM 742 N N . GLU C 2 21 ? 39.898 57.490 12.804 1.00 47.19 21 GLU C N 1
ATOM 743 C CA . GLU C 2 21 ? 39.869 57.749 14.212 1.00 49.23 21 GLU C CA 1
ATOM 744 C C . GLU C 2 21 ? 41.107 58.538 14.633 1.00 49.05 21 GLU C C 1
ATOM 745 O O . GLU C 2 21 ? 40.996 59.543 15.377 1.00 47.01 21 GLU C O 1
ATOM 751 N N . ALA C 2 22 ? 42.270 58.111 14.140 1.00 40.21 22 ALA C N 1
ATOM 752 C CA . ALA C 2 22 ? 43.523 58.781 14.481 1.00 38.32 22 ALA C CA 1
ATOM 753 C C . ALA C 2 22 ? 43.600 60.241 14.001 1.00 40.06 22 ALA C C 1
ATOM 754 O O . ALA C 2 22 ? 44.074 61.134 14.716 1.00 49.75 22 ALA C O 1
ATOM 756 N N . ARG C 2 23 ? 43.045 60.519 12.845 1.00 48.15 23 ARG C N 1
ATOM 757 C CA . ARG C 2 23 ? 43.018 61.882 12.345 1.00 47.65 23 ARG C CA 1
ATOM 758 C C . ARG C 2 23 ? 42.154 62.724 13.261 1.00 49.57 23 ARG C C 1
ATOM 759 O O . ARG C 2 23 ? 42.508 63.841 13.602 1.00 41.94 23 ARG C O 1
ATOM 767 N N . LEU C 2 24 ? 41.007 62.177 13.653 1.00 45.30 24 LEU C N 1
ATOM 768 C CA . LEU C 2 24 ? 40.084 62.900 14.424 1.00 39.61 24 LEU C CA 1
ATOM 769 C C . LEU C 2 24 ? 40.645 63.189 15.814 1.00 40.85 24 LEU C C 1
ATOM 770 O O . LEU C 2 24 ? 40.468 64.280 16.305 1.00 40.06 24 LEU C O 1
ATOM 775 N N . VAL C 2 25 ? 41.356 62.244 16.404 1.00 41.20 25 VAL C N 1
ATOM 776 C CA . VAL C 2 25 ? 41.949 62.462 17.711 1.00 45.32 25 VAL C CA 1
ATOM 777 C C . VAL C 2 25 ? 43.007 63.531 17.650 1.00 47.10 25 VAL C C 1
ATOM 778 O O . VAL C 2 25 ? 42.988 64.451 18.473 1.00 57.38 25 VAL C O 1
ATOM 782 N N . GLN C 2 26 ? 43.838 63.495 16.614 1.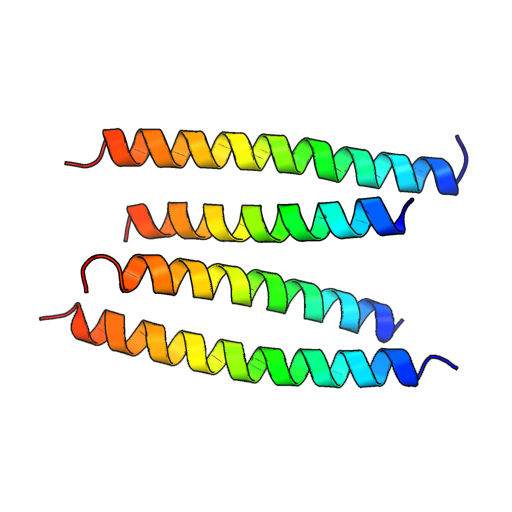00 50.53 26 GLN C N 1
ATOM 783 C CA . GLN C 2 26 ? 44.772 64.616 16.323 1.00 45.74 26 GLN C CA 1
ATOM 784 C C . GLN C 2 26 ? 44.077 65.940 16.117 1.00 42.75 26 GLN C C 1
ATOM 785 O O . GLN C 2 26 ? 44.544 66.949 16.612 1.00 48.08 26 GLN C O 1
ATOM 791 N N . GLU C 2 27 ? 42.982 65.926 15.345 1.00 42.34 27 GLU C N 1
ATOM 792 C CA . GLU C 2 27 ? 42.228 67.130 15.095 1.00 42.86 27 GLU C CA 1
ATOM 793 C C . GLU C 2 27 ? 41.622 67.690 16.395 1.00 48.89 27 GLU C C 1
ATOM 794 O O . GLU C 2 27 ? 41.530 68.862 16.531 1.00 54.53 27 GLU C O 1
ATOM 800 N N . LEU C 2 28 ? 41.224 66.832 17.326 1.00 53.25 28 LEU C N 1
ATOM 801 C CA . LEU C 2 28 ? 40.692 67.255 18.597 1.00 58.56 28 LEU C CA 1
ATOM 802 C C . LEU C 2 28 ? 41.805 67.905 19.381 1.00 51.12 28 LEU C C 1
ATOM 803 O O . LEU C 2 28 ? 41.620 69.000 19.888 1.00 56.61 28 LEU C O 1
ATOM 808 N N . GLU C 2 29 ? 42.954 67.248 19.458 1.00 53.97 29 GLU C N 1
ATOM 809 C CA . GLU C 2 29 ? 44.086 67.796 20.145 1.00 52.96 29 GLU C CA 1
ATOM 810 C C . GLU C 2 29 ? 44.396 69.179 19.619 1.00 67.81 29 GLU C C 1
ATOM 811 O O . GLU C 2 29 ? 44.609 70.108 20.390 1.00 71.94 29 GLU C O 1
ATOM 817 N N . ASP C 2 30 ? 44.397 69.339 18.315 1.00 59.82 30 ASP C N 1
ATOM 818 C CA . ASP C 2 30 ? 44.758 70.622 17.731 1.00 63.72 30 ASP C CA 1
ATOM 819 C C . ASP C 2 30 ? 43.717 71.705 17.921 1.00 63.74 30 ASP C C 1
ATOM 820 O O . ASP C 2 30 ? 44.094 72.871 17.990 1.00 59.45 30 ASP C O 1
ATOM 825 N N . VAL C 2 31 ? 42.445 71.332 17.951 1.00 56.11 31 VAL C N 1
ATOM 826 C CA . VAL C 2 31 ? 41.341 72.318 18.098 1.00 65.54 31 VAL C CA 1
ATOM 827 C C . VAL C 2 31 ? 41.233 72.702 19.566 1.00 69.00 31 VAL C C 1
ATOM 828 O O . VAL C 2 31 ? 41.045 73.875 19.841 1.00 81.67 31 VAL C O 1
ATOM 832 N N . ASP C 2 32 ? 41.395 71.738 20.469 1.00 72.48 32 ASP C N 1
ATOM 833 C CA . ASP C 2 32 ? 41.380 72.052 21.916 1.00 74.85 32 ASP C CA 1
ATOM 834 C C . ASP C 2 32 ? 42.514 73.034 22.161 1.00 89.43 32 ASP C C 1
ATOM 835 O O . ASP C 2 32 ? 42.272 74.021 22.840 1.00 108.47 32 ASP C O 1
ATOM 840 N N . ARG C 2 33 ? 43.707 72.748 21.642 1.00 99.01 33 ARG C N 1
ATOM 841 C CA . ARG C 2 33 ? 44.846 73.682 21.788 1.00 106.13 33 ARG C CA 1
ATOM 842 C C . ARG C 2 33 ? 44.405 75.047 21.277 1.00 114.33 33 ARG C C 1
ATOM 843 O O . ARG C 2 33 ? 44.246 75.212 20.071 1.00 99.51 33 ARG C O 1
ATOM 851 N N . ASN C 2 34 ? 44.214 75.971 22.209 1.00 127.08 34 ASN C N 1
ATOM 852 C CA . ASN C 2 34 ? 43.744 77.351 21.931 1.00 132.94 34 ASN C CA 1
ATOM 853 C C . ASN C 2 34 ? 42.274 77.334 21.514 1.00 118.35 34 ASN C C 1
ATOM 854 O O . ASN C 2 34 ? 41.951 77.742 20.390 1.00 95.01 34 ASN C O 1
ATOM 859 N N . ASN C 2 35 ? 41.462 76.876 22.468 1.00 124.24 35 ASN C N 1
ATOM 860 C CA . ASN C 2 35 ? 39.980 76.807 22.474 1.00 110.15 35 ASN C CA 1
ATOM 861 C C . ASN C 2 35 ? 39.412 76.669 21.063 1.00 99.62 35 ASN C C 1
ATOM 862 O O . ASN C 2 35 ? 38.224 76.325 20.980 1.00 105.28 35 ASN C O 1
ATOM 867 N N . GLU D 2 6 ? 56.810 37.170 12.107 1.00 89.42 6 GLU D N 1
ATOM 868 C CA . GLU D 2 6 ? 57.767 37.928 11.246 1.00 103.80 6 GLU D CA 1
ATOM 869 C C . GLU D 2 6 ? 56.945 38.878 10.378 1.00 98.11 6 GLU D C 1
ATOM 870 O O . GLU D 2 6 ? 56.926 40.104 10.609 1.00 95.36 6 GLU D O 1
ATOM 876 N N . ALA D 2 7 ? 56.211 38.293 9.429 1.00 92.37 7 ALA D N 1
ATOM 877 C CA . ALA D 2 7 ? 55.186 39.021 8.679 1.00 77.33 7 ALA D CA 1
ATOM 878 C C . ALA D 2 7 ? 54.184 39.695 9.613 1.00 77.79 7 ALA D C 1
ATOM 879 O O . ALA D 2 7 ? 53.742 40.811 9.347 1.00 87.44 7 ALA D O 1
ATOM 881 N N . ALA D 2 8 ? 53.839 39.014 10.697 1.00 76.68 8 ALA D N 1
ATOM 882 C CA . ALA D 2 8 ? 52.917 39.551 11.657 1.00 77.29 8 ALA D CA 1
ATOM 883 C C . ALA D 2 8 ? 53.539 40.765 12.336 1.00 85.25 8 ALA D C 1
ATOM 884 O O . ALA D 2 8 ? 52.843 41.762 12.534 1.00 87.83 8 ALA D O 1
ATOM 886 N N . ALA D 2 9 ? 54.827 40.668 12.693 1.00 73.01 9 ALA D N 1
ATOM 887 C CA . ALA D 2 9 ? 55.526 41.760 13.359 1.00 76.98 9 ALA D CA 1
ATOM 888 C C . ALA D 2 9 ? 55.612 42.957 12.442 1.00 78.91 9 ALA D C 1
ATOM 889 O O . ALA D 2 9 ? 55.317 44.096 12.855 1.00 66.51 9 ALA D O 1
ATOM 891 N N . LEU D 2 10 ? 56.017 42.692 11.205 1.00 73.17 10 LEU D N 1
ATOM 892 C CA . LEU D 2 10 ? 56.119 43.743 10.189 1.00 68.77 10 LEU D CA 1
ATOM 893 C C . LEU D 2 10 ? 54.757 44.402 9.942 1.00 64.72 10 LEU D C 1
ATOM 894 O O . LEU D 2 10 ? 54.710 45.625 9.769 1.00 65.86 10 LEU D O 1
ATOM 899 N N . ARG D 2 11 ? 53.678 43.625 9.921 1.00 52.82 11 ARG D N 1
ATOM 900 C CA . ARG D 2 11 ? 52.322 44.249 9.731 1.00 65.78 11 ARG D CA 1
ATOM 901 C C . ARG D 2 11 ? 51.915 45.138 10.876 1.00 61.17 11 ARG D C 1
ATOM 902 O O . ARG D 2 11 ? 51.321 46.165 10.678 1.00 65.43 11 ARG D O 1
ATOM 910 N N . ALA D 2 12 ? 52.268 44.721 12.079 1.00 64.18 12 ALA D N 1
ATOM 911 C CA . ALA D 2 12 ? 52.046 45.519 13.261 1.00 64.37 12 ALA D CA 1
ATOM 912 C C . ALA D 2 12 ? 52.764 46.858 13.158 1.00 62.00 12 ALA D C 1
ATOM 913 O O . ALA D 2 12 ? 52.146 47.902 13.341 1.00 55.58 12 ALA D O 1
ATOM 915 N N . GLU D 2 13 ? 54.062 46.798 12.837 1.00 54.31 13 GLU D N 1
ATOM 916 C CA . GLU D 2 13 ? 54.853 47.991 12.685 1.00 56.91 13 GLU D CA 1
ATOM 917 C C . GLU D 2 13 ? 54.284 48.936 11.589 1.00 52.48 13 GLU D C 1
ATOM 918 O O . GLU D 2 13 ? 54.185 50.124 11.772 1.00 53.37 13 GLU D O 1
ATOM 924 N N . LEU D 2 14 ? 53.879 48.359 10.488 1.00 49.03 14 LEU D N 1
ATOM 925 C CA . LEU D 2 14 ? 53.231 49.083 9.425 1.00 51.33 14 LEU D CA 1
ATOM 926 C C . LEU D 2 14 ? 51.991 49.824 9.877 1.00 51.39 14 LEU D C 1
ATOM 927 O O . LEU D 2 14 ? 51.807 51.014 9.601 1.00 49.30 14 LEU D O 1
ATOM 932 N N . ARG D 2 15 ? 51.166 49.144 10.619 1.00 47.29 15 ARG D N 1
ATOM 933 C CA . ARG D 2 15 ? 49.929 49.737 11.135 1.00 51.21 15 ARG D CA 1
ATOM 934 C C . ARG D 2 15 ? 50.281 50.952 11.998 1.00 57.88 15 ARG D C 1
ATOM 935 O O . ARG D 2 15 ? 49.627 52.038 11.853 1.00 56.88 15 ARG D O 1
ATOM 943 N N . ASP D 2 16 ? 51.318 50.809 12.840 1.00 46.71 16 ASP D N 1
ATOM 944 C CA . ASP D 2 16 ? 51.683 51.932 13.688 1.00 52.41 16 ASP D CA 1
ATOM 945 C C . ASP D 2 16 ? 52.133 53.148 12.890 1.00 44.10 16 ASP D C 1
ATOM 946 O O . ASP D 2 16 ? 51.835 54.276 13.215 1.00 47.33 16 ASP D O 1
ATOM 951 N N . LEU D 2 17 ? 52.873 52.897 11.839 1.00 44.92 17 LEU D N 1
ATOM 952 C CA . LEU D 2 17 ? 53.456 53.988 11.083 1.00 44.54 17 LEU D CA 1
ATOM 953 C C . LEU D 2 17 ? 52.351 54.647 10.237 1.00 41.82 17 LEU D C 1
ATOM 954 O O . LEU D 2 17 ? 52.286 55.818 10.149 1.00 41.23 17 LEU D O 1
ATOM 959 N N . GLU D 2 18 ? 51.446 53.862 9.678 1.00 42.78 18 GLU D N 1
ATOM 960 C CA . GLU D 2 18 ? 50.271 54.402 9.062 1.00 44.85 18 GLU D CA 1
ATOM 961 C C . GLU D 2 18 ? 49.478 55.306 9.976 1.00 47.74 18 GLU D C 1
ATOM 962 O O . GLU D 2 18 ? 49.041 56.339 9.519 1.00 51.49 18 GLU D O 1
ATOM 968 N N . LEU D 2 19 ? 49.255 54.900 11.240 1.00 51.81 19 LEU D N 1
ATOM 969 C CA . LEU D 2 19 ? 48.551 55.725 12.192 1.00 47.86 19 LEU D CA 1
ATOM 970 C C . LEU D 2 19 ? 49.313 57.000 12.406 1.00 44.89 19 LEU D C 1
ATOM 971 O O . LEU D 2 19 ? 48.742 58.090 12.354 1.00 57.38 19 LEU D O 1
ATOM 976 N N . GLU D 2 20 ? 50.601 56.892 12.627 1.00 41.97 20 GLU D N 1
ATOM 977 C CA . GLU D 2 20 ? 51.446 58.085 12.810 1.00 48.14 20 GLU D CA 1
ATOM 978 C C . GLU D 2 20 ? 51.431 59.009 11.551 1.00 44.68 20 GLU D C 1
ATOM 979 O O . GLU D 2 20 ? 51.340 60.202 11.661 1.00 44.71 20 GLU D O 1
ATOM 985 N N . GLU D 2 21 ? 51.494 58.445 10.378 1.00 42.99 21 GLU D N 1
ATOM 986 C CA . GLU D 2 21 ? 51.337 59.239 9.180 1.00 42.75 21 GLU D CA 1
ATOM 987 C C . GLU D 2 21 ? 50.050 60.010 9.134 1.00 41.41 21 GLU D C 1
ATOM 988 O O . GLU D 2 21 ? 50.014 61.232 8.886 1.00 44.40 21 GLU D O 1
ATOM 994 N N . ALA D 2 22 ? 48.961 59.314 9.377 1.00 46.93 22 ALA D N 1
ATOM 995 C CA . ALA D 2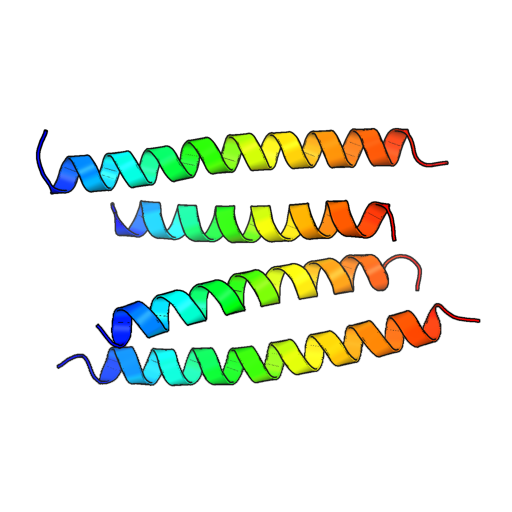 22 ? 47.663 59.960 9.349 1.00 48.44 22 ALA D CA 1
ATOM 996 C C . ALA D 2 22 ? 47.523 61.143 10.397 1.00 46.02 22 ALA D C 1
ATOM 997 O O . ALA D 2 22 ? 46.900 62.164 10.101 1.00 53.59 22 ALA D O 1
ATOM 999 N N . ARG D 2 23 ? 48.125 60.994 11.555 1.00 46.07 23 ARG D N 1
ATOM 1000 C CA . ARG D 2 23 ? 48.167 62.058 12.555 1.00 48.66 23 ARG D CA 1
ATOM 1001 C C . ARG D 2 23 ? 48.907 63.256 12.058 1.00 38.00 23 ARG D C 1
ATOM 1002 O O . ARG D 2 23 ? 48.439 64.357 12.209 1.00 39.43 23 ARG D O 1
ATOM 1010 N N . LEU D 2 24 ? 50.036 63.023 11.428 1.00 39.68 24 LEU D N 1
ATOM 1011 C CA . LEU D 2 24 ? 50.878 64.074 10.879 1.00 36.32 24 LEU D CA 1
ATOM 1012 C C . LEU D 2 24 ? 50.197 64.807 9.751 1.00 38.32 24 LEU D C 1
ATOM 1013 O O . LEU D 2 24 ? 50.222 66.000 9.715 1.00 36.80 24 LEU D O 1
ATOM 1018 N N . VAL D 2 25 ? 49.479 64.111 8.901 1.00 38.12 25 VAL D N 1
ATOM 1019 C CA . VAL D 2 25 ? 48.820 64.778 7.800 1.00 37.10 25 VAL D CA 1
ATOM 1020 C C . VAL D 2 25 ? 47.741 65.650 8.372 1.00 39.91 25 VAL D C 1
ATOM 1021 O O . VAL D 2 25 ? 47.596 66.798 7.953 1.00 35.40 25 VAL D O 1
ATOM 1025 N N . GLN D 2 26 ? 47.026 65.140 9.391 1.00 38.51 26 GLN D N 1
ATOM 1026 C CA . GLN D 2 26 ? 46.082 65.985 10.085 1.00 36.06 26 GLN D CA 1
ATOM 1027 C C . GLN D 2 26 ? 46.704 67.226 10.739 1.00 45.00 26 GLN D C 1
ATOM 1028 O O . GLN D 2 26 ? 46.133 68.324 10.696 1.00 43.99 26 GLN D O 1
ATOM 1034 N N . GLU D 2 27 ? 47.841 67.027 11.386 1.00 40.21 27 GLU D N 1
ATOM 1035 C CA . GLU D 2 27 ? 48.549 68.097 11.934 1.00 42.37 27 GLU D CA 1
ATOM 1036 C C . GLU D 2 27 ? 49.009 69.150 10.885 1.00 47.64 27 GLU D C 1
ATOM 1037 O O . GLU D 2 27 ? 49.011 70.340 11.159 1.00 47.54 27 GLU D O 1
ATOM 1043 N N . LEU D 2 28 ? 49.354 68.711 9.684 1.00 44.45 28 LEU D N 1
ATOM 1044 C CA . LEU D 2 28 ? 49.665 69.665 8.594 1.00 47.79 28 LEU D CA 1
ATOM 1045 C C . LEU D 2 28 ? 48.401 70.460 8.219 1.00 52.75 28 LEU D C 1
ATOM 1046 O O . LEU D 2 28 ? 48.414 71.701 8.199 1.00 53.80 28 LEU D O 1
ATOM 1051 N N . GLU D 2 29 ? 47.304 69.727 7.961 1.00 46.96 29 GLU D N 1
ATOM 1052 C CA . GLU D 2 29 ? 46.046 70.364 7.712 1.00 49.14 29 GLU D CA 1
ATOM 1053 C C . GLU D 2 29 ? 45.705 71.421 8.759 1.00 50.97 29 GLU D C 1
ATOM 1054 O O . GLU D 2 29 ? 45.289 72.525 8.408 1.00 50.12 29 GLU D O 1
ATOM 1060 N N . ASP D 2 30 ? 45.933 71.100 10.030 1.00 57.24 30 ASP D N 1
ATOM 1061 C CA . ASP D 2 30 ? 45.538 72.007 11.096 1.00 68.31 30 ASP D CA 1
ATOM 1062 C C . ASP D 2 30 ? 46.315 73.303 11.207 1.00 71.41 30 ASP D C 1
ATOM 1063 O O . ASP D 2 30 ? 45.719 74.296 11.666 1.00 59.12 30 ASP D O 1
ATOM 1068 N N . VAL D 2 31 ? 47.568 73.321 10.745 1.00 60.66 31 VAL D N 1
ATOM 1069 C CA . VAL D 2 31 ? 48.344 74.550 10.758 1.00 72.86 31 VAL D CA 1
ATOM 1070 C C . VAL D 2 31 ? 47.710 75.664 9.905 1.00 72.12 31 VAL D C 1
ATOM 1071 O O . VAL D 2 31 ? 47.716 76.838 10.317 1.00 61.22 31 VAL D O 1
ATOM 1075 N N . ASP D 2 32 ? 47.102 75.308 8.775 1.00 73.41 32 ASP D N 1
ATOM 1076 C CA . ASP D 2 32 ? 46.485 76.322 7.922 1.00 76.40 32 ASP D CA 1
ATOM 1077 C C . ASP D 2 32 ? 45.216 76.837 8.579 1.00 94.53 32 ASP D C 1
ATOM 1078 O O . ASP D 2 32 ? 44.981 78.042 8.632 1.00 118.81 32 ASP D O 1
ATOM 1083 N N . ARG D 2 33 ? 44.405 75.908 9.080 1.00 93.48 33 ARG D N 1
ATOM 1084 C CA . ARG D 2 33 ? 43.096 76.203 9.601 1.00 85.98 33 ARG D CA 1
ATOM 1085 C C . ARG D 2 33 ? 43.196 76.535 11.055 1.00 78.07 33 ARG D C 1
ATOM 1086 O O . ARG D 2 33 ? 43.829 77.513 11.401 1.00 79.09 33 ARG D O 1
#

Organism: Mus musculus (NCBI:txid10090)

Foldseek 3Di:
DDPVVVVVVVVVVVVVVVVVVVVVVVVVVVVVVVVDD/DCPVVVVVVVVVVVVVVVVVVVVVVVVVVVVVVVPD/DVVVVVVVVVVVVVVVVVVVVVVVVVVVVVD/DVVVVVVVVVVVVVVVVVVVVVVVVVVD

Secondary structure (DSSP, 8-state):
--HHHHHHHHHHHHHHHHHHHHHHHHHHHHHHHHH--/--HHHHHHHHHHHHHHHHHHHHHHHHHHHHHHHH--/-HHHHHHHHHHHHHHHHHHHHHHHHHHHTT-/-HHHHHHHHHHHHHHHHHHHHHHHHHH-

InterPro domains:
  IPR018791 UV radiation resistance protein/autophagy-related protein 14 [PF10186] (43-336)

Solvent-accessible surface area: 9853 Å² total; per-residue (Å²): 92,73,140,48,113,129,80,27,57,114,17,149,166,97,10,77,26,4,102,117,104,7,88,122,26,88,95,53,11,51,144,48,72,153,142,122,246,226,41,135,183,43,13,75,88,10,99,185,113,10,132,62,19,98,152,87,12,85,79,1,86,111,32,8,64,107,21,61,129,70,113,181,211,150,95,14,59,54,12,124,64,64,23,69,82,23,26,37,49,43,10,69,12,67,11,29,42,91,16,19,81,148,139,106,141,25,70,67,19,129,56,71,14,87,83,20,39,22,55,30,9,91,19,71,11,54,43,73,27,35,116,201

Radius of gyration: 18.19 Å; Cα contacts (8 Å, |Δi|>4): 88; chains: 4; bounding box: 33×56×28 Å